Protein AF-A0A091HKG2-F1 (afdb_monomer)

Solvent-accessible surface area (backbone atoms only — not comparable to full-atom values): 7494 Å² total; per-residue (Å²): 134,83,83,83,82,82,76,79,82,77,84,78,79,76,78,82,77,76,84,73,80,80,76,82,81,72,88,63,81,76,70,70,76,73,76,87,65,55,57,65,57,56,50,52,53,43,45,72,77,37,70,89,63,85,81,52,74,67,57,47,50,52,53,38,51,52,54,47,56,54,48,53,52,34,52,53,44,12,48,52,50,17,52,75,68,74,40,98,60,75,47,73,66,32,47,53,48,21,43,48,73,76,30,69,74,70,54,22,54,50,55,49,55,53,65,71,73,110

Nearest PDB structures (foldseek):
  2rvq-assembly1_D  TM=8.906E-01  e=1.073E-14  Homo sapiens
  7xx5-assembly1_H  TM=8.744E-01  e=5.918E-12  Homo sapiens
  1kx5-assembly1_H  TM=7.366E-01  e=1.459E-13  Xenopus laevis
  8oos-assembly1_P  TM=9.347E-01  e=2.250E-11  Homo sapiens
  4wnn-assembly4_D  TM=8.654E-01  e=3.901E-10  Saccharomyces cerevisiae S288C

Mean predicted aligned error: 13.1 Å

pLDDT: mean 83.48, std 16.47, range [48.47, 97.25]

Secondary structure (DSSP, 8-state):
-PPPP-PPPPPP----------------TT-------THHHHHHHHHHH-TT----HHHHHHHHHHHHHHHHHHHHHHHHHHHHTT-SS--HHHHHHHHHHHS-THHHHHHHHHHHH-

Foldseek 3Di:
DDDDDDDDDDDPDDDDDDPDDDDDDPDDPPPPPPPDWCLVVVVVVCCVVPVPDDDDPVRSVVVRVVVVVLVVQLVVQLVVVCVVVVHPDRDPVSSLVSLPVSDDDVSSVCCNVVVVVD

Radius of gyration: 24.56 Å; Cα contacts (8 Å, |Δi|>4): 50; chains: 1; bounding box: 55×51×75 Å

Structure (mmCIF, N/CA/C/O backbone):
data_AF-A0A091HKG2-F1
#
_entry.id   AF-A0A091HKG2-F1
#
loop_
_atom_site.group_PDB
_atom_site.id
_atom_site.type_symbol
_atom_site.label_atom_id
_atom_site.label_alt_id
_atom_site.label_comp_id
_atom_site.label_asym_id
_atom_site.label_entity_id
_atom_site.label_seq_id
_atom_site.pdbx_PDB_ins_code
_atom_site.Cartn_x
_atom_site.Cartn_y
_atom_site.Cartn_z
_atom_site.occupancy
_atom_site.B_iso_or_equiv
_atom_site.auth_seq_id
_atom_site.auth_comp_id
_atom_site.auth_asym_id
_atom_site.auth_atom_id
_atom_site.pdbx_PDB_model_num
ATOM 1 N N . MET A 1 1 ? -38.293 17.380 -56.705 1.00 51.03 1 MET A N 1
ATOM 2 C CA . MET A 1 1 ? -37.038 16.936 -56.061 1.00 51.03 1 MET A CA 1
ATOM 3 C C . MET A 1 1 ? -36.954 17.633 -54.707 1.00 51.03 1 MET A C 1
ATOM 5 O O . MET A 1 1 ? -36.994 18.857 -54.719 1.00 51.03 1 MET A O 1
ATOM 9 N N . PRO A 1 2 ? -36.969 16.912 -53.573 1.00 53.22 2 PRO A N 1
ATOM 10 C CA . PRO A 1 2 ? -36.931 17.521 -52.241 1.00 53.22 2 PRO A CA 1
ATOM 11 C C . PRO A 1 2 ? -35.516 18.023 -51.906 1.00 53.22 2 PRO A C 1
ATOM 13 O O . PRO A 1 2 ? -34.530 17.402 -52.301 1.00 53.22 2 PRO A O 1
ATOM 16 N N . GLU A 1 3 ? -35.414 19.149 -51.195 1.00 55.84 3 GLU A N 1
ATOM 17 C CA . GLU A 1 3 ? -34.140 19.688 -50.698 1.00 55.84 3 GLU A CA 1
ATOM 18 C C . GLU A 1 3 ? -33.507 18.753 -49.646 1.00 55.84 3 GLU A C 1
ATOM 20 O O . GLU A 1 3 ? -34.230 18.160 -48.838 1.00 55.84 3 GLU A O 1
ATOM 25 N N . PRO A 1 4 ? -32.167 18.617 -49.598 1.00 55.75 4 PRO A N 1
ATOM 26 C CA . PRO A 1 4 ? -31.512 17.813 -48.575 1.00 55.75 4 PRO A CA 1
ATOM 27 C C . PRO A 1 4 ? -31.572 18.514 -47.209 1.00 55.75 4 PRO A C 1
ATOM 29 O O . PRO A 1 4 ? -31.281 19.704 -47.074 1.00 55.75 4 PRO A O 1
ATOM 32 N N . ALA A 1 5 ? -31.934 17.749 -46.178 1.00 59.84 5 ALA A N 1
ATOM 33 C CA . ALA A 1 5 ? -32.029 18.209 -44.798 1.00 59.84 5 ALA A CA 1
ATOM 34 C C . ALA A 1 5 ? -30.688 18.774 -44.289 1.00 59.84 5 ALA A C 1
ATOM 36 O O . ALA A 1 5 ? -29.655 18.103 -44.332 1.00 59.84 5 ALA A O 1
ATOM 37 N N . LYS A 1 6 ? -30.708 20.007 -43.760 1.00 61.12 6 LYS A N 1
ATOM 38 C CA . LYS A 1 6 ? -29.549 20.629 -43.102 1.00 61.12 6 LYS A CA 1
ATOM 39 C C . LYS A 1 6 ? -29.166 19.836 -41.850 1.00 61.12 6 LYS A C 1
ATOM 41 O O . LYS A 1 6 ? -29.899 19.821 -40.864 1.00 61.12 6 LYS A O 1
ATOM 46 N N . SER A 1 7 ? -27.985 19.227 -41.873 1.00 64.56 7 SER A N 1
ATOM 47 C CA . SER A 1 7 ? -27.323 18.665 -40.696 1.00 64.56 7 SER A CA 1
ATOM 48 C C . SER A 1 7 ? -27.072 19.749 -39.639 1.00 64.56 7 SER A C 1
ATOM 50 O O . SER A 1 7 ? -26.589 20.836 -39.966 1.00 64.56 7 SER A O 1
ATOM 52 N N . ALA A 1 8 ? -27.383 19.447 -38.375 1.00 64.25 8 ALA A N 1
ATOM 53 C CA . ALA A 1 8 ? -27.179 20.350 -37.244 1.00 64.25 8 ALA A CA 1
ATOM 54 C C . ALA A 1 8 ? -25.701 20.789 -37.118 1.00 64.25 8 ALA A C 1
AT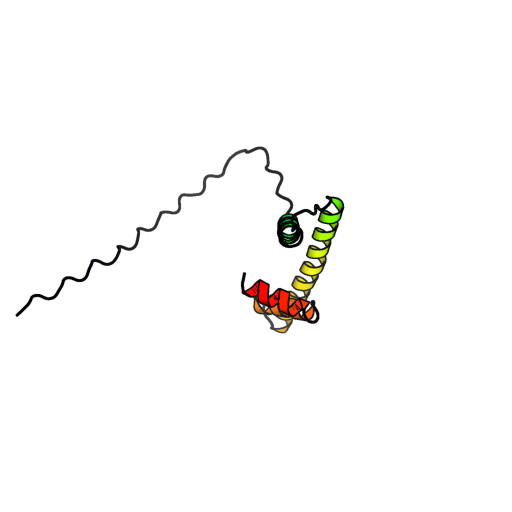OM 56 O O . ALA A 1 8 ? -24.800 19.971 -37.329 1.00 64.25 8 ALA A O 1
ATOM 57 N N . PRO A 1 9 ? -25.417 22.059 -36.770 1.00 58.41 9 PRO A N 1
ATOM 58 C CA . PRO A 1 9 ? -24.047 22.545 -36.665 1.00 58.41 9 PRO A CA 1
ATOM 59 C C . PRO A 1 9 ? -23.303 21.857 -35.511 1.00 58.41 9 PRO A C 1
ATOM 61 O O . PRO A 1 9 ? -23.758 21.857 -34.367 1.00 58.41 9 PRO A O 1
ATOM 64 N N . ALA A 1 10 ? -22.134 21.288 -35.817 1.00 66.50 10 ALA A N 1
ATOM 65 C CA . ALA A 1 10 ? -21.243 20.675 -34.837 1.00 66.50 10 ALA A CA 1
ATOM 66 C C . ALA A 1 10 ? -20.811 21.691 -33.754 1.00 66.50 10 ALA A C 1
ATOM 68 O O . ALA A 1 10 ? -20.574 22.864 -34.071 1.00 66.50 10 ALA A O 1
ATOM 69 N N . PRO A 1 11 ? -20.669 21.274 -32.481 1.00 59.19 11 PRO A N 1
ATOM 70 C CA . PRO A 1 11 ? -20.320 22.185 -31.398 1.00 59.19 11 PRO A CA 1
ATOM 71 C C . PRO A 1 11 ? -18.920 22.769 -31.626 1.00 59.19 11 PRO A C 1
ATOM 73 O O . PRO A 1 11 ? -17.932 22.045 -31.766 1.00 59.19 11 PRO A O 1
ATOM 76 N N . LYS A 1 12 ? -18.830 24.104 -31.669 1.00 65.44 12 LYS A N 1
ATOM 77 C CA . LYS A 1 12 ? -17.561 24.823 -31.840 1.00 65.44 12 LYS A CA 1
ATOM 78 C C . LYS A 1 12 ? -16.626 24.511 -30.667 1.00 65.44 12 LYS A C 1
ATOM 80 O O . LYS A 1 12 ? -16.945 24.765 -29.508 1.00 65.44 12 LYS A O 1
ATOM 85 N N . LYS A 1 13 ? -15.453 23.967 -30.999 1.00 61.19 13 LYS A N 1
ATOM 86 C CA . LYS A 1 13 ? -14.355 23.623 -30.086 1.00 61.19 13 LYS A CA 1
ATOM 87 C C . LYS A 1 13 ? -13.949 24.863 -29.279 1.00 61.19 13 LYS A C 1
ATOM 89 O O . LYS A 1 13 ? -13.481 25.844 -29.851 1.00 61.19 13 LYS A O 1
ATOM 94 N N . GLY A 1 14 ? -14.168 24.816 -27.964 1.00 56.25 14 GLY A N 1
ATOM 95 C CA . GLY A 1 14 ? -13.932 25.934 -27.051 1.00 56.25 14 GLY A CA 1
ATOM 96 C C . GLY A 1 14 ? -12.505 26.479 -27.132 1.00 56.25 14 GLY A C 1
ATOM 97 O O . GLY A 1 14 ? -11.529 25.726 -27.135 1.00 56.25 14 GLY A O 1
ATOM 98 N N . SER A 1 15 ? -12.405 27.803 -27.204 1.00 60.81 15 SER A N 1
ATOM 99 C CA . SER A 1 15 ? -11.166 28.574 -27.261 1.00 60.81 15 SER A CA 1
ATOM 100 C C . SER A 1 15 ? -10.229 28.207 -26.105 1.00 60.81 15 SER A C 1
ATOM 102 O O . SER A 1 15 ? -10.657 28.128 -24.951 1.00 60.81 15 SER A O 1
ATOM 104 N N . LYS A 1 16 ? -8.941 27.992 -26.409 1.00 61.50 16 LYS A N 1
ATOM 105 C CA . LYS A 1 16 ? -7.884 27.717 -25.421 1.00 61.50 16 LYS A CA 1
ATOM 106 C C . LYS A 1 16 ? -7.936 28.761 -24.298 1.00 61.50 16 LYS A C 1
ATOM 108 O O . LYS A 1 16 ? -7.642 29.930 -24.536 1.00 61.50 16 LYS A O 1
ATOM 113 N N . LYS A 1 17 ? -8.275 28.344 -23.072 1.00 61.44 17 LYS A N 1
ATOM 114 C CA . LYS A 1 17 ? -8.101 29.189 -21.883 1.00 61.44 17 LYS A CA 1
ATOM 115 C C . LYS A 1 17 ? -6.609 29.468 -21.713 1.00 61.44 17 LYS A C 1
ATOM 117 O O . LYS A 1 17 ? -5.823 28.538 -21.538 1.00 61.44 17 LYS A O 1
ATOM 122 N N . ALA A 1 18 ? -6.233 30.741 -21.793 1.00 60.38 18 ALA A N 1
ATOM 123 C CA . ALA A 1 18 ? -4.892 31.198 -21.469 1.00 60.38 18 ALA A CA 1
ATOM 124 C C . ALA A 1 18 ? -4.561 30.802 -20.022 1.00 60.38 18 ALA A C 1
ATOM 126 O O . ALA A 1 18 ? -5.353 31.032 -19.106 1.00 60.38 18 ALA A O 1
ATOM 127 N N . VAL A 1 19 ? -3.402 30.175 -19.825 1.00 59.09 19 VAL A N 1
ATOM 128 C CA . VAL A 1 19 ? -2.913 29.784 -18.501 1.00 59.09 19 VAL A CA 1
ATOM 129 C C . VAL A 1 19 ? -2.537 31.059 -17.751 1.00 59.09 19 VAL A C 1
ATOM 131 O O . VAL A 1 19 ? -1.473 31.635 -17.966 1.00 59.09 19 VAL A O 1
ATOM 134 N N . THR A 1 20 ? -3.423 31.537 -16.880 1.00 56.50 20 THR A N 1
ATOM 135 C CA . THR A 1 20 ? -3.113 32.638 -15.967 1.00 56.50 20 THR A CA 1
ATOM 136 C C . THR A 1 20 ? -2.069 32.171 -14.959 1.00 56.50 20 THR A C 1
ATOM 138 O O . THR A 1 20 ? -2.295 31.211 -14.221 1.00 56.50 20 THR A O 1
ATOM 141 N N . LYS A 1 21 ? -0.927 32.864 -14.938 1.00 56.94 21 LYS A N 1
ATOM 142 C CA . LYS A 1 21 ? 0.191 32.664 -14.009 1.00 56.94 21 LYS A CA 1
ATOM 143 C C . LYS A 1 21 ? -0.337 32.599 -12.570 1.00 56.94 21 LYS A C 1
ATOM 145 O O . LYS A 1 21 ? -0.914 33.563 -12.072 1.00 56.94 21 LYS A O 1
ATOM 150 N N . THR A 1 22 ? -0.163 31.453 -11.918 1.00 57.81 22 THR A N 1
ATOM 151 C CA . THR A 1 22 ? -0.634 31.200 -10.553 1.00 57.81 22 THR A CA 1
ATOM 152 C C . THR A 1 22 ? 0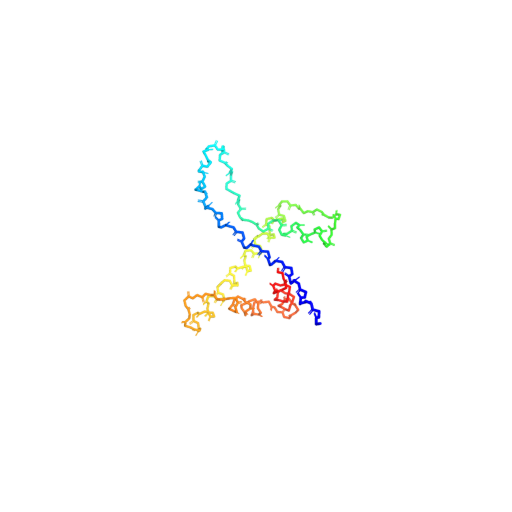.002 32.214 -9.603 1.00 57.81 22 THR A C 1
ATOM 154 O O . THR A 1 22 ? 1.221 32.228 -9.426 1.00 57.81 22 THR A O 1
ATOM 157 N N . GLN A 1 23 ? -0.808 33.089 -9.001 1.00 55.41 23 GLN A N 1
ATOM 158 C CA . GLN A 1 23 ? -0.339 34.028 -7.983 1.00 55.41 23 GLN A CA 1
ATOM 159 C C . GLN A 1 23 ? 0.271 33.245 -6.809 1.00 55.41 23 GLN A C 1
ATOM 161 O O . GLN A 1 23 ? -0.386 32.381 -6.218 1.00 55.41 23 GLN A O 1
ATOM 166 N N . LYS A 1 24 ? 1.527 33.552 -6.451 1.00 56.41 24 LYS A N 1
ATOM 167 C CA . LYS A 1 24 ? 2.133 33.113 -5.187 1.00 56.41 24 LYS A CA 1
ATOM 168 C C . LYS A 1 24 ? 1.275 33.675 -4.052 1.00 56.41 24 LYS A C 1
ATOM 170 O O . LYS A 1 24 ? 1.301 34.873 -3.792 1.00 56.41 24 LYS A O 1
ATOM 175 N N . LYS A 1 25 ? 0.494 32.816 -3.391 1.00 54.75 25 LYS A N 1
ATOM 176 C CA . LYS A 1 25 ? -0.212 33.162 -2.152 1.00 54.75 25 LYS A CA 1
ATOM 177 C C . LYS A 1 25 ? 0.830 33.497 -1.084 1.00 54.75 25 LYS A C 1
ATOM 179 O O . LYS A 1 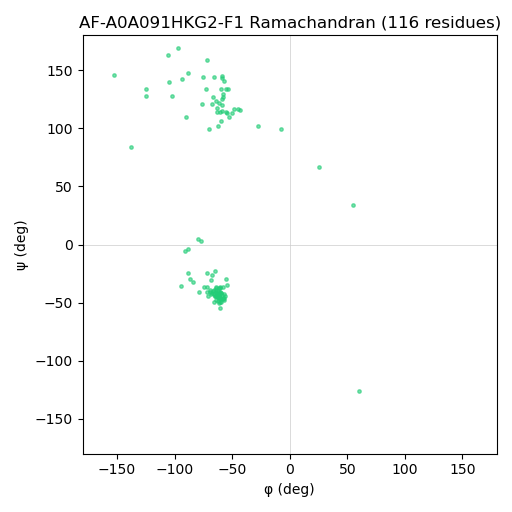25 ? 1.443 32.589 -0.528 1.00 54.75 25 LYS A O 1
ATOM 184 N N . GLY A 1 26 ? 1.016 34.792 -0.844 1.00 48.47 26 GLY A N 1
ATOM 185 C CA . GLY A 1 26 ? 1.740 35.323 0.302 1.00 48.47 26 GLY A CA 1
ATOM 186 C C . GLY A 1 26 ? 1.112 34.876 1.624 1.00 48.47 26 GLY A C 1
ATOM 187 O O . GLY A 1 26 ? -0.100 34.665 1.722 1.00 48.47 26 GLY A O 1
ATOM 188 N N . ASP A 1 27 ? 1.997 34.661 2.592 1.00 53.00 27 ASP A N 1
ATOM 189 C CA . ASP A 1 27 ? 1.815 34.615 4.045 1.00 53.00 27 ASP A CA 1
ATOM 190 C C . ASP A 1 27 ? 0.433 34.250 4.601 1.00 53.00 27 ASP A C 1
ATOM 192 O O . ASP A 1 27 ? -0.212 34.998 5.332 1.00 53.00 27 ASP A O 1
ATOM 196 N N . LYS A 1 28 ? 0.020 32.999 4.376 1.00 56.88 28 LYS A N 1
ATOM 197 C CA . LYS A 1 28 ? -0.837 32.310 5.347 1.00 56.88 28 LYS A CA 1
ATOM 198 C C . LYS A 1 28 ? 0.069 31.583 6.326 1.00 56.88 28 LYS A C 1
ATOM 200 O O . LYS A 1 28 ? 0.691 30.601 5.923 1.00 56.88 28 LYS A O 1
ATOM 205 N N . LYS A 1 29 ? 0.123 32.078 7.575 1.00 58.97 29 LYS A N 1
ATOM 206 C CA . LYS A 1 29 ? 0.601 31.409 8.807 1.00 58.97 29 LYS A CA 1
ATOM 207 C C . LYS A 1 29 ? 0.889 29.935 8.517 1.00 58.97 29 LYS A C 1
ATOM 209 O O . LYS A 1 29 ? -0.072 29.181 8.359 1.00 58.97 29 LYS A O 1
ATOM 214 N N . ARG A 1 30 ? 2.175 29.602 8.296 1.00 58.75 30 ARG A N 1
ATOM 215 C CA . ARG A 1 30 ? 2.665 28.329 7.727 1.00 58.75 30 ARG A CA 1
ATOM 216 C C . ARG A 1 30 ? 1.680 27.207 8.034 1.00 58.75 30 ARG A C 1
ATOM 218 O O . ARG A 1 30 ? 1.649 26.720 9.163 1.00 58.75 30 ARG A O 1
ATOM 225 N N . LYS A 1 31 ? 0.851 26.813 7.055 1.00 60.31 31 LYS A N 1
ATOM 226 C CA . LYS A 1 31 ? 0.123 25.545 7.154 1.00 60.31 31 LYS A CA 1
ATOM 227 C C . LYS A 1 31 ? 1.210 24.523 7.435 1.00 60.31 31 LYS A C 1
ATOM 229 O O . LYS A 1 31 ? 2.065 24.325 6.574 1.00 60.31 31 LYS A O 1
ATOM 234 N N . LYS A 1 32 ? 1.234 23.979 8.657 1.00 59.94 32 LYS A N 1
ATOM 235 C CA . LYS A 1 32 ? 2.136 22.897 9.046 1.00 59.94 32 LYS A CA 1
ATOM 236 C C . LYS A 1 32 ? 2.109 21.921 7.882 1.00 59.94 32 LYS A C 1
ATOM 238 O O . LYS A 1 32 ? 1.016 21.457 7.549 1.00 59.94 32 LYS A O 1
ATOM 243 N N . SER A 1 33 ? 3.251 21.745 7.209 1.00 55.88 33 SER A N 1
ATOM 244 C CA . SER A 1 33 ? 3.362 20.811 6.091 1.00 55.88 33 SER A CA 1
ATOM 245 C C . SER A 1 33 ? 2.665 19.538 6.543 1.00 55.88 33 SER A C 1
ATOM 247 O O . SER A 1 33 ? 2.981 19.013 7.618 1.00 55.88 33 SER A O 1
ATOM 249 N N . ARG A 1 34 ? 1.584 19.170 5.848 1.00 61.00 34 ARG A N 1
ATOM 250 C CA . ARG A 1 34 ? 0.767 18.039 6.267 1.00 61.00 34 ARG A CA 1
ATOM 251 C C . ARG A 1 34 ? 1.709 16.852 6.222 1.00 61.00 34 ARG A C 1
ATOM 253 O O . ARG A 1 34 ? 2.178 16.520 5.143 1.00 61.00 34 ARG A O 1
ATOM 260 N N . LYS A 1 35 ? 2.010 16.263 7.382 1.00 69.50 35 LYS A N 1
ATOM 261 C CA . LYS A 1 35 ? 2.824 15.052 7.442 1.00 69.50 35 LYS A CA 1
ATOM 262 C C . LYS A 1 35 ? 2.139 14.036 6.533 1.00 69.50 35 LYS A C 1
ATOM 264 O O . LYS A 1 35 ? 0.986 13.681 6.793 1.00 69.50 35 LYS A O 1
ATOM 269 N N . GLU A 1 36 ? 2.797 13.681 5.434 1.00 73.56 36 GLU A N 1
ATOM 270 C CA . GLU A 1 36 ? 2.286 12.674 4.515 1.00 73.56 36 GLU A CA 1
ATOM 271 C C . GLU A 1 36 ? 2.115 11.386 5.318 1.00 73.56 36 GLU A C 1
ATOM 273 O O . GLU A 1 36 ? 3.019 10.930 6.018 1.00 73.56 36 GLU A O 1
ATOM 278 N N . SER A 1 37 ? 0.880 10.901 5.362 1.00 87.94 37 SER A N 1
ATOM 279 C CA . SER A 1 37 ? 0.485 9.786 6.207 1.00 87.94 37 SER A CA 1
ATOM 280 C C . SER A 1 37 ? -0.695 9.072 5.580 1.00 87.94 37 SER A C 1
ATOM 282 O O . SER A 1 37 ? -1.607 9.696 5.031 1.00 87.94 37 SER A O 1
ATOM 284 N N . TYR A 1 38 ? -0.718 7.758 5.767 1.00 92.00 38 TYR A N 1
ATOM 285 C CA . TYR A 1 38 ? -1.792 6.880 5.329 1.00 92.00 38 TYR A CA 1
ATOM 286 C C . TYR A 1 38 ? -3.038 6.943 6.224 1.00 92.00 38 TYR A C 1
ATOM 288 O O . TYR A 1 38 ? -4.020 6.256 5.956 1.00 92.00 38 TYR A O 1
ATOM 296 N N . SER A 1 39 ? -3.048 7.805 7.250 1.00 91.00 39 SER A N 1
ATOM 297 C CA . SER A 1 39 ? -4.124 7.893 8.252 1.00 91.00 39 SER A CA 1
ATOM 298 C C . SER A 1 39 ? -5.520 8.089 7.647 1.00 91.00 39 SER A C 1
ATOM 300 O O . SER A 1 39 ? -6.501 7.564 8.164 1.00 91.00 39 SER A O 1
ATOM 302 N N . ILE A 1 40 ? -5.623 8.824 6.532 1.00 92.31 40 ILE A N 1
ATOM 303 C CA . ILE A 1 40 ? -6.903 9.038 5.836 1.00 92.31 40 ILE A CA 1
ATOM 304 C C . ILE A 1 40 ? -7.452 7.712 5.302 1.00 92.31 40 ILE A C 1
ATOM 306 O O . ILE A 1 40 ? -8.641 7.442 5.435 1.00 92.31 40 ILE A O 1
ATOM 310 N N . TYR A 1 41 ? -6.592 6.896 4.692 1.00 92.94 41 TYR A N 1
ATOM 311 C CA . TYR A 1 41 ? -6.981 5.624 4.089 1.00 92.94 41 TYR A CA 1
ATOM 312 C C . TYR A 1 41 ? -7.312 4.592 5.161 1.00 92.94 41 TYR A C 1
ATOM 314 O O . TYR A 1 41 ? -8.331 3.919 5.052 1.00 92.94 41 TYR A O 1
ATOM 322 N N . VAL A 1 42 ? -6.525 4.554 6.243 1.00 94.25 42 VAL A N 1
ATOM 323 C CA . VAL A 1 42 ? -6.819 3.714 7.413 1.00 94.25 42 VAL A CA 1
ATOM 324 C C . VAL A 1 42 ? -8.200 4.050 7.977 1.00 94.25 42 VAL A C 1
ATOM 326 O O . VAL A 1 42 ? -9.000 3.150 8.213 1.00 94.25 42 VAL A O 1
ATOM 329 N N . TYR A 1 43 ? -8.526 5.338 8.130 1.00 94.44 43 TYR A N 1
ATOM 330 C CA . TYR A 1 43 ? -9.837 5.752 8.632 1.00 94.44 43 TYR A CA 1
ATOM 331 C C . TYR A 1 43 ? -10.983 5.424 7.663 1.00 94.44 43 TYR A C 1
ATOM 333 O O . TYR A 1 43 ? -12.031 4.952 8.097 1.00 94.44 43 TYR A O 1
ATOM 341 N N . LYS A 1 44 ? -10.786 5.641 6.354 1.00 94.06 44 LYS A N 1
ATOM 342 C CA . LYS A 1 44 ? -11.786 5.308 5.326 1.00 94.06 44 LYS A CA 1
ATOM 343 C C . LYS A 1 44 ? -12.125 3.818 5.325 1.00 94.06 44 LYS A C 1
ATOM 345 O O . LYS A 1 44 ? -13.300 3.476 5.384 1.00 94.06 44 LYS A O 1
ATOM 350 N N . VAL A 1 45 ? -11.110 2.952 5.310 1.00 94.56 45 VAL A N 1
ATOM 351 C CA . VAL A 1 45 ? -11.311 1.495 5.324 1.00 94.56 45 VAL A CA 1
ATOM 352 C C . VAL A 1 45 ? -11.942 1.054 6.644 1.00 94.56 45 VAL A C 1
ATOM 354 O O . VAL A 1 45 ? -12.895 0.281 6.629 1.00 94.56 45 VAL A O 1
ATOM 357 N N . LEU A 1 46 ? -11.493 1.603 7.779 1.00 96.06 46 LEU A N 1
ATOM 358 C CA . LEU A 1 46 ? -12.084 1.291 9.081 1.00 96.06 46 LEU A CA 1
ATOM 359 C C . LEU A 1 46 ? -13.582 1.602 9.114 1.00 96.06 46 LEU A C 1
ATOM 361 O O . LEU A 1 46 ? -14.355 0.756 9.541 1.00 96.06 46 LEU A O 1
ATOM 365 N N . LYS A 1 47 ? -14.006 2.780 8.645 1.00 96.31 47 LYS A N 1
ATOM 366 C CA . LYS A 1 47 ? -15.428 3.152 8.643 1.00 96.31 47 LYS A CA 1
ATOM 367 C C . LYS A 1 47 ? -16.262 2.399 7.613 1.00 96.31 47 LYS A C 1
ATOM 369 O O . LYS A 1 47 ? -17.458 2.251 7.824 1.00 96.31 47 LYS A O 1
ATOM 374 N N . GLN A 1 48 ? -15.645 1.902 6.545 1.00 95.69 48 GLN A N 1
ATOM 375 C CA . GLN A 1 48 ? -16.319 1.045 5.575 1.00 95.69 48 GLN A CA 1
ATOM 376 C C . GLN A 1 48 ? -16.602 -0.358 6.138 1.00 95.69 48 GLN A C 1
ATOM 378 O O . GLN A 1 48 ? -17.641 -0.928 5.823 1.00 95.69 48 GLN A O 1
ATOM 383 N N . VAL A 1 49 ? -15.699 -0.910 6.957 1.00 96.50 49 VAL A N 1
ATOM 384 C CA . VAL A 1 49 ? -15.826 -2.277 7.504 1.00 96.50 49 VAL A CA 1
ATOM 385 C C . VAL A 1 49 ? -16.487 -2.292 8.892 1.00 96.50 49 VAL A C 1
ATOM 387 O O . VAL A 1 49 ? -17.262 -3.194 9.195 1.00 96.50 49 VAL A O 1
ATOM 390 N 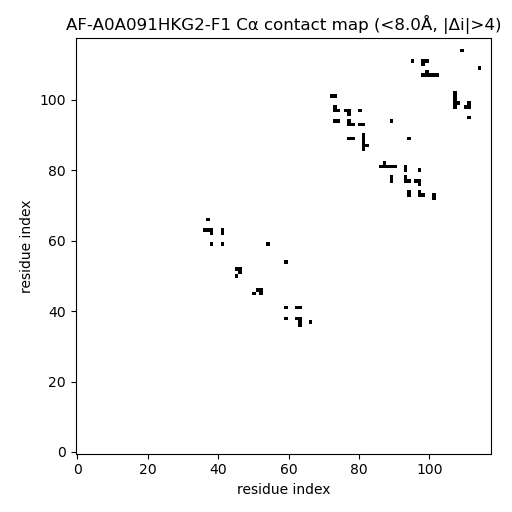N . HIS A 1 50 ? -16.225 -1.281 9.724 1.00 96.56 50 HIS A N 1
ATOM 391 C CA . HIS A 1 50 ? -16.751 -1.138 11.086 1.00 96.56 50 HIS A CA 1
ATOM 392 C C . HIS A 1 50 ? -17.189 0.316 11.373 1.00 96.56 50 HIS A C 1
ATOM 394 O O . HIS A 1 50 ? -16.435 1.092 11.976 1.00 96.56 50 HIS A O 1
ATOM 400 N N . PRO A 1 51 ? -18.416 0.707 10.979 1.00 96.62 51 PRO A N 1
ATOM 401 C CA . PRO A 1 51 ? -18.915 2.079 11.124 1.00 96.62 51 PRO A CA 1
ATOM 402 C C . PRO A 1 51 ? -18.906 2.601 12.568 1.00 96.62 51 PRO A C 1
ATOM 404 O O . PRO A 1 51 ? -18.540 3.756 12.802 1.00 96.62 51 PRO A O 1
ATOM 407 N N . ASP A 1 52 ? -19.202 1.738 13.539 1.00 96.75 52 ASP A N 1
ATOM 408 C CA . ASP A 1 52 ? -19.373 2.124 14.948 1.00 96.75 52 ASP A CA 1
ATOM 409 C C . ASP A 1 52 ? -18.078 2.045 15.769 1.00 96.75 52 ASP A C 1
ATOM 411 O O . ASP A 1 52 ? -18.026 2.467 16.921 1.00 96.75 52 ASP A O 1
ATOM 415 N N . THR A 1 53 ? -16.989 1.542 15.181 1.00 96.00 53 THR A N 1
ATOM 416 C CA . THR A 1 53 ? -15.698 1.401 15.871 1.00 96.00 53 THR A CA 1
ATOM 417 C C . THR A 1 53 ? -14.798 2.617 15.639 1.00 96.00 53 THR A C 1
ATOM 419 O O . THR A 1 53 ? -14.770 3.218 14.559 1.00 96.00 53 THR A O 1
ATOM 422 N N . GLY A 1 54 ? -14.056 3.009 16.677 1.00 94.75 54 GLY A N 1
ATOM 423 C CA . GLY A 1 54 ? -13.015 4.038 16.625 1.00 94.75 54 GLY A CA 1
ATOM 424 C C . GLY A 1 54 ? -11.608 3.439 16.685 1.00 94.75 54 GLY A C 1
ATOM 425 O O . GLY A 1 54 ? -11.423 2.296 17.090 1.00 94.75 54 GLY A O 1
ATOM 426 N N . ILE A 1 55 ? -10.596 4.222 16.311 1.00 96.62 55 ILE A N 1
ATOM 427 C CA . ILE A 1 55 ? -9.182 3.835 16.400 1.00 96.62 55 ILE A CA 1
ATOM 428 C C . ILE A 1 55 ? -8.411 4.875 17.212 1.00 96.62 55 ILE A C 1
ATOM 430 O O . ILE A 1 55 ? -8.573 6.080 17.011 1.00 96.62 55 ILE A O 1
ATOM 434 N N . SER A 1 56 ? -7.575 4.416 18.143 1.00 97.06 56 SER A N 1
ATOM 435 C CA . SER A 1 56 ? -6.741 5.303 18.958 1.00 97.06 56 SER A CA 1
ATOM 436 C C . SER A 1 56 ? -5.603 5.918 18.135 1.00 97.06 56 SER A C 1
ATOM 438 O O . SER A 1 56 ? -5.177 5.373 17.116 1.00 97.06 56 SER A O 1
ATOM 440 N N . SER A 1 57 ? -5.047 7.040 18.598 1.00 93.62 57 SER A N 1
ATOM 441 C CA . SER A 1 57 ? -3.897 7.689 17.948 1.00 93.62 57 SER A CA 1
ATOM 442 C C . SER A 1 57 ? -2.658 6.785 17.900 1.00 93.62 57 SER A C 1
ATOM 444 O O . SER A 1 57 ? -1.946 6.769 16.895 1.00 93.62 57 SER A O 1
ATOM 446 N N . LYS A 1 58 ? -2.430 5.983 18.951 1.00 95.69 58 LYS A N 1
ATOM 447 C CA . LYS A 1 58 ? -1.346 4.992 19.006 1.00 95.69 58 LYS A CA 1
ATOM 448 C C . LYS A 1 58 ? -1.541 3.896 17.957 1.00 95.69 58 LYS A C 1
ATOM 450 O O . LYS A 1 58 ? -0.612 3.608 17.208 1.00 95.69 58 LYS A O 1
ATOM 455 N N . ALA A 1 59 ? -2.748 3.334 17.859 1.00 96.06 59 ALA A N 1
ATOM 456 C CA . ALA A 1 59 ? -3.069 2.321 16.854 1.00 96.06 59 ALA A CA 1
ATOM 457 C C . ALA A 1 59 ? -2.974 2.884 15.427 1.00 96.06 59 ALA A C 1
ATOM 459 O O . ALA A 1 59 ? -2.416 2.236 14.548 1.00 96.06 59 ALA A O 1
ATOM 460 N N . MET A 1 60 ? -3.415 4.127 15.210 1.00 95.56 60 MET A N 1
ATOM 461 C CA . MET A 1 60 ? -3.244 4.818 13.929 1.00 95.56 60 MET A CA 1
ATOM 462 C C . MET A 1 60 ? -1.762 4.958 13.546 1.00 95.56 60 MET A C 1
ATOM 464 O O . MET A 1 60 ? -1.396 4.742 12.392 1.00 95.56 60 MET A O 1
ATOM 468 N N . GLY A 1 61 ? -0.898 5.280 14.514 1.00 94.62 61 GLY A N 1
ATOM 469 C CA . GLY A 1 61 ? 0.550 5.336 14.312 1.00 94.62 61 GLY A CA 1
ATOM 470 C C . GLY A 1 61 ? 1.139 3.989 13.888 1.00 94.62 61 GLY A C 1
ATOM 471 O O . GLY A 1 61 ? 1.888 3.938 12.916 1.00 94.62 61 GLY A O 1
ATOM 472 N N . ILE A 1 62 ? 0.745 2.904 14.561 1.00 95.88 62 ILE A N 1
ATOM 473 C CA . ILE A 1 62 ? 1.172 1.536 14.223 1.00 95.88 62 ILE A CA 1
ATOM 474 C C . ILE A 1 62 ? 0.724 1.166 12.805 1.00 95.88 62 ILE A C 1
ATOM 476 O O . ILE A 1 62 ? 1.545 0.717 12.011 1.00 95.88 62 ILE A O 1
ATOM 480 N N . MET A 1 63 ? -0.539 1.426 12.455 1.00 96.62 63 MET A N 1
ATOM 481 C CA . MET A 1 63 ? -1.066 1.161 11.110 1.00 96.62 63 MET A CA 1
ATOM 482 C C . MET A 1 63 ? -0.321 1.956 10.036 1.00 96.62 63 MET A C 1
ATOM 484 O O . MET A 1 63 ? 0.001 1.425 8.978 1.00 96.62 63 MET A O 1
ATOM 488 N N . ASN A 1 64 ? -0.004 3.223 10.306 1.00 94.06 64 ASN A N 1
ATOM 489 C CA . ASN A 1 64 ? 0.775 4.036 9.381 1.00 94.06 64 ASN A CA 1
ATOM 490 C C . ASN A 1 64 ? 2.190 3.471 9.183 1.00 94.06 64 ASN A C 1
ATOM 492 O O . ASN A 1 64 ? 2.657 3.414 8.050 1.00 94.06 64 ASN A O 1
ATOM 496 N N . SER A 1 65 ? 2.874 3.057 10.251 1.00 95.06 65 SER A N 1
ATOM 497 C CA . SER A 1 65 ? 4.202 2.437 10.145 1.00 95.06 65 SER A CA 1
ATOM 498 C C . SER A 1 65 ? 4.155 1.090 9.422 1.00 95.06 65 SER A C 1
ATOM 500 O O . SER A 1 65 ? 5.009 0.835 8.582 1.00 95.06 65 SER A O 1
ATOM 502 N N . PHE A 1 66 ? 3.126 0.276 9.673 1.00 95.19 66 PHE A N 1
ATOM 503 C CA . PHE A 1 66 ? 2.911 -0.990 8.970 1.00 95.19 66 PHE A CA 1
ATOM 504 C C . PHE A 1 66 ? 2.794 -0.789 7.453 1.00 95.19 66 PHE A C 1
ATOM 506 O O . PHE A 1 66 ? 3.462 -1.472 6.682 1.00 95.19 66 PHE A O 1
ATOM 513 N N . VAL A 1 67 ? 2.000 0.194 7.014 1.00 94.94 67 VAL A N 1
ATOM 514 C CA . VAL A 1 67 ? 1.874 0.503 5.581 1.00 94.94 67 VAL A CA 1
ATOM 515 C C . VAL A 1 67 ? 3.203 0.983 4.991 1.00 94.94 67 VAL A C 1
ATOM 517 O O . VAL A 1 67 ? 3.523 0.609 3.867 1.00 94.94 67 VAL A O 1
ATOM 520 N N . ASN A 1 68 ? 3.994 1.766 5.734 1.00 94.38 68 ASN A N 1
ATOM 521 C CA . ASN A 1 68 ? 5.311 2.209 5.266 1.00 94.38 68 ASN A CA 1
ATOM 522 C C . ASN A 1 68 ? 6.297 1.043 5.100 1.00 94.38 68 ASN A C 1
ATOM 524 O O . ASN A 1 68 ? 6.937 0.970 4.058 1.00 94.38 68 ASN A O 1
ATOM 528 N N . ASP A 1 69 ? 6.369 0.109 6.054 1.00 95.38 69 ASP A N 1
ATOM 529 C CA . ASP A 1 69 ? 7.250 -1.070 5.950 1.00 95.38 69 ASP A CA 1
ATOM 530 C C . ASP A 1 69 ? 6.924 -1.899 4.694 1.00 95.38 69 ASP A C 1
ATOM 532 O O . ASP A 1 69 ? 7.798 -2.229 3.893 1.00 95.38 69 ASP A O 1
ATOM 536 N N . ILE A 1 70 ? 5.638 -2.160 4.438 1.00 94.44 70 ILE A N 1
ATOM 537 C CA . ILE A 1 70 ? 5.227 -2.881 3.226 1.00 94.44 70 ILE A CA 1
ATOM 538 C C . ILE A 1 70 ? 5.509 -2.066 1.954 1.00 94.44 70 ILE A C 1
ATOM 540 O O . ILE A 1 70 ? 5.956 -2.628 0.953 1.00 94.44 70 ILE A O 1
ATOM 544 N N . PHE A 1 71 ? 5.282 -0.751 1.979 1.00 94.94 71 PHE A N 1
ATOM 545 C CA . PHE A 1 71 ? 5.558 0.126 0.841 1.00 94.94 71 PHE A CA 1
ATOM 546 C C . PHE A 1 71 ? 7.046 0.142 0.470 1.00 94.94 71 PHE A C 1
ATOM 548 O O . PHE A 1 71 ? 7.382 0.007 -0.706 1.00 94.94 71 PHE A O 1
ATOM 555 N N . GLU A 1 72 ? 7.938 0.252 1.455 1.00 95.62 72 GLU A N 1
ATOM 556 C CA . GLU A 1 72 ? 9.388 0.230 1.239 1.00 95.62 72 GLU A CA 1
ATOM 557 C C . GLU A 1 72 ? 9.847 -1.101 0.639 1.00 95.62 72 GLU A C 1
ATOM 559 O O . GLU A 1 72 ? 10.637 -1.115 -0.309 1.00 95.62 72 GLU A O 1
ATOM 564 N N . ARG A 1 73 ? 9.283 -2.224 1.103 1.00 96.25 73 ARG A N 1
ATOM 565 C CA . ARG A 1 73 ? 9.545 -3.543 0.507 1.00 96.25 73 ARG A CA 1
ATOM 566 C C . ARG A 1 73 ? 9.097 -3.605 -0.954 1.00 96.25 73 ARG A C 1
ATOM 568 O O . ARG A 1 73 ? 9.863 -4.072 -1.795 1.00 96.25 73 ARG A O 1
ATOM 575 N N . ILE A 1 74 ? 7.898 -3.103 -1.275 1.00 96.00 74 ILE A N 1
ATOM 576 C CA . ILE A 1 74 ? 7.384 -3.062 -2.658 1.00 96.00 74 ILE A CA 1
ATOM 577 C C . ILE A 1 74 ? 8.276 -2.194 -3.543 1.00 96.00 74 ILE A C 1
ATOM 579 O 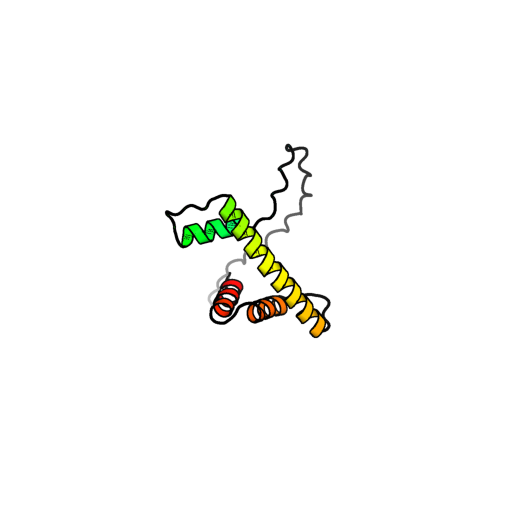O . ILE A 1 74 ? 8.619 -2.609 -4.648 1.00 96.00 74 ILE A O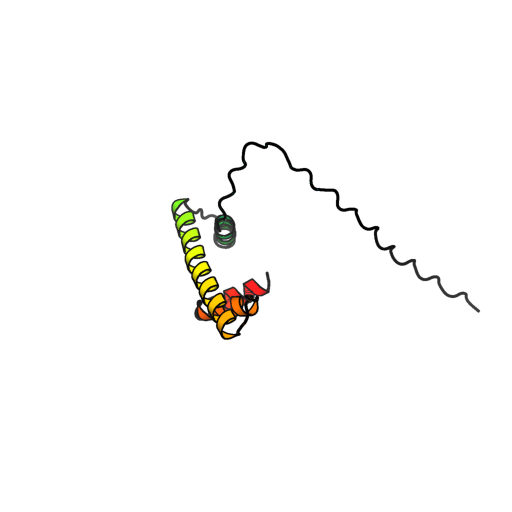 1
ATOM 583 N N . ALA A 1 75 ? 8.674 -1.014 -3.067 1.00 96.44 75 ALA A N 1
ATOM 584 C CA . ALA A 1 75 ? 9.551 -0.115 -3.809 1.00 96.44 75 ALA A CA 1
ATOM 585 C C . ALA A 1 75 ? 10.919 -0.759 -4.083 1.00 96.44 75 ALA A C 1
ATOM 587 O O . ALA A 1 75 ? 11.414 -0.699 -5.211 1.00 96.44 75 ALA A O 1
ATOM 588 N N . GLY A 1 76 ? 11.500 -1.428 -3.081 1.00 96.81 76 GLY A N 1
ATOM 589 C CA . GLY A 1 76 ? 12.752 -2.167 -3.226 1.00 96.81 76 GLY A CA 1
ATOM 590 C C . GLY A 1 76 ? 12.652 -3.290 -4.258 1.00 96.81 76 GLY A C 1
ATOM 591 O O . GLY A 1 76 ? 13.506 -3.401 -5.137 1.00 96.81 76 GLY A O 1
ATOM 592 N N . GLU A 1 77 ? 11.585 -4.085 -4.206 1.00 96.81 77 GLU A N 1
ATOM 593 C CA . GLU A 1 77 ? 11.384 -5.196 -5.138 1.00 96.81 77 GLU A CA 1
ATOM 594 C C . GLU A 1 77 ? 11.083 -4.712 -6.565 1.00 96.81 77 GLU A C 1
ATOM 596 O O . GLU A 1 77 ? 11.642 -5.222 -7.535 1.00 96.81 77 GLU A O 1
ATOM 601 N N . ALA A 1 78 ? 10.274 -3.662 -6.716 1.00 97.25 78 ALA A N 1
ATOM 602 C CA . ALA A 1 78 ? 9.994 -3.058 -8.017 1.00 97.25 78 ALA A CA 1
ATOM 603 C C . ALA A 1 78 ? 11.251 -2.443 -8.651 1.00 97.25 78 ALA A C 1
ATOM 605 O O . ALA A 1 78 ? 11.444 -2.546 -9.864 1.00 97.25 78 ALA A O 1
ATOM 606 N N . SER A 1 79 ? 12.127 -1.853 -7.832 1.00 97.00 79 SER A N 1
ATOM 607 C CA . SER A 1 79 ? 13.437 -1.374 -8.273 1.00 97.00 79 SER A CA 1
ATOM 608 C C . SER A 1 79 ? 14.305 -2.527 -8.788 1.00 97.00 79 SER A C 1
ATOM 610 O O . SER A 1 79 ? 14.803 -2.461 -9.913 1.00 97.00 79 SER A O 1
ATOM 612 N N . ARG A 1 80 ? 14.413 -3.638 -8.039 1.00 96.62 80 ARG A N 1
ATOM 613 C CA . ARG A 1 80 ? 15.141 -4.841 -8.494 1.00 96.62 80 ARG A CA 1
ATOM 614 C C . ARG A 1 80 ? 14.607 -5.362 -9.826 1.00 96.62 80 ARG A C 1
ATOM 616 O O . ARG A 1 80 ? 15.392 -5.639 -10.728 1.00 96.62 80 ARG A O 1
ATOM 623 N N . LEU A 1 81 ? 13.285 -5.435 -9.984 1.00 96.56 81 LEU A N 1
ATOM 624 C CA . LEU A 1 81 ? 12.649 -5.855 -11.236 1.00 96.56 81 LEU A CA 1
ATOM 625 C C . LEU A 1 81 ? 12.987 -4.926 -12.411 1.00 96.56 81 LEU A C 1
ATOM 627 O O . LEU A 1 81 ? 13.283 -5.408 -13.505 1.00 96.56 81 LEU A O 1
ATOM 631 N N . ALA A 1 82 ? 12.992 -3.608 -12.196 1.00 96.94 82 ALA A N 1
ATOM 632 C CA . ALA A 1 82 ? 13.397 -2.650 -13.223 1.00 96.94 82 ALA A CA 1
ATOM 633 C C . ALA A 1 82 ? 14.872 -2.841 -13.617 1.00 96.94 82 ALA A C 1
ATOM 635 O O . ALA A 1 82 ? 15.191 -2.876 -14.809 1.00 96.94 82 ALA A O 1
ATOM 636 N N . HIS A 1 83 ? 15.750 -3.062 -12.631 1.00 96.12 83 HIS A N 1
ATOM 637 C CA . HIS A 1 83 ? 17.163 -3.364 -12.855 1.00 96.12 83 HIS A CA 1
ATOM 638 C C . HIS A 1 83 ? 17.369 -4.665 -13.644 1.00 96.12 83 HIS A C 1
ATOM 640 O O . HIS A 1 83 ? 18.140 -4.664 -14.605 1.00 96.12 83 HIS A O 1
ATOM 646 N N . TYR A 1 84 ? 16.646 -5.743 -13.322 1.00 95.25 84 TYR A N 1
ATOM 647 C CA . TYR A 1 84 ? 16.700 -6.994 -14.091 1.00 95.25 84 TYR A CA 1
ATOM 648 C C . TYR A 1 84 ? 16.266 -6.800 -15.546 1.00 95.25 84 TYR A C 1
ATOM 650 O O . TYR A 1 84 ? 16.881 -7.347 -16.461 1.00 95.25 84 TYR A O 1
ATOM 658 N N . ASN A 1 85 ? 15.268 -5.948 -15.774 1.00 94.88 85 ASN A N 1
ATOM 659 C CA . ASN A 1 85 ? 14.790 -5.597 -17.110 1.00 94.88 85 ASN A CA 1
ATOM 660 C C . ASN A 1 85 ? 15.670 -4.551 -17.825 1.00 94.88 85 ASN A C 1
ATOM 662 O O . ASN A 1 85 ? 15.312 -4.117 -18.921 1.00 94.88 85 ASN A O 1
ATOM 666 N N . LYS A 1 86 ? 16.802 -4.134 -17.230 1.00 96.00 86 LYS A N 1
ATOM 667 C CA . LYS A 1 86 ? 17.708 -3.083 -17.737 1.00 96.00 86 LYS A CA 1
ATOM 668 C C . LYS A 1 86 ? 16.995 -1.751 -18.003 1.00 96.00 86 LYS A C 1
ATOM 670 O O . LYS A 1 86 ? 17.335 -1.025 -18.936 1.00 96.00 86 LYS A O 1
ATOM 675 N N . ARG A 1 87 ? 15.984 -1.430 -17.194 1.00 94.94 87 ARG A N 1
ATOM 676 C CA . ARG A 1 87 ? 15.229 -0.176 -17.269 1.00 94.94 87 ARG A CA 1
ATOM 677 C C . ARG A 1 87 ? 15.642 0.751 -16.134 1.00 94.94 87 ARG A C 1
ATOM 679 O O . ARG A 1 87 ? 15.808 0.322 -15.000 1.00 94.94 87 ARG A O 1
ATOM 686 N N . SER A 1 88 ? 15.753 2.041 -16.437 1.00 94.12 88 SER A N 1
ATOM 687 C CA . SER A 1 88 ? 15.989 3.109 -15.454 1.00 94.12 88 SER A CA 1
ATOM 688 C C . SER A 1 88 ? 14.694 3.672 -14.856 1.00 94.12 88 SER A C 1
ATOM 690 O O . SER A 1 88 ? 14.731 4.545 -13.996 1.00 94.12 88 SER A O 1
ATOM 692 N N . THR A 1 89 ? 13.535 3.206 -15.327 1.00 96.06 89 THR A N 1
ATOM 693 C CA . THR A 1 89 ? 12.212 3.666 -14.894 1.00 96.06 89 THR A CA 1
ATOM 694 C C . THR A 1 89 ? 11.387 2.479 -14.419 1.00 96.06 89 THR A C 1
ATOM 696 O O . THR A 1 89 ? 11.224 1.504 -15.154 1.00 96.06 89 THR A O 1
ATOM 699 N N . ILE A 1 90 ? 10.840 2.581 -13.208 1.00 96.38 90 ILE A N 1
ATOM 700 C CA . ILE A 1 90 ? 9.887 1.612 -12.661 1.00 96.38 90 ILE A CA 1
ATOM 701 C C . ILE A 1 90 ? 8.530 1.859 -13.326 1.00 96.38 90 ILE A C 1
ATOM 703 O O . ILE A 1 90 ? 7.990 2.962 -13.236 1.00 96.38 90 ILE A O 1
ATOM 707 N N . THR A 1 91 ? 7.971 0.855 -14.004 1.00 95.88 91 THR A N 1
ATOM 708 C CA . THR A 1 91 ? 6.644 0.959 -14.625 1.00 95.88 91 THR A CA 1
ATOM 709 C C . THR A 1 91 ? 5.565 0.364 -13.721 1.00 95.88 91 THR A C 1
ATOM 711 O O . THR A 1 91 ? 5.845 -0.329 -12.739 1.00 95.88 91 THR A O 1
ATOM 714 N N . SER A 1 92 ? 4.295 0.589 -14.070 1.00 93.56 92 SER A N 1
ATOM 715 C CA . SER A 1 92 ? 3.157 -0.029 -13.379 1.00 93.56 92 SER A CA 1
AT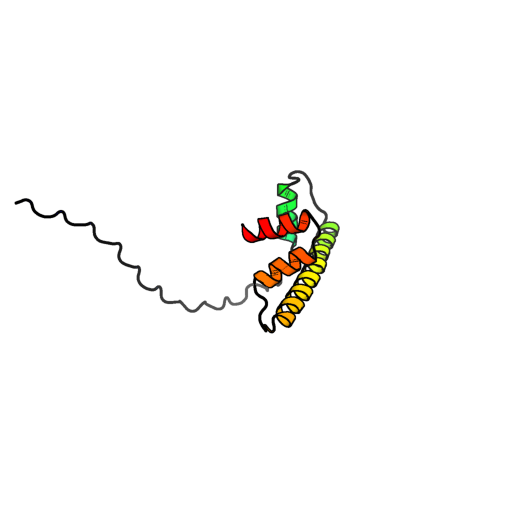OM 716 C C . SER A 1 92 ? 3.251 -1.559 -13.345 1.00 93.56 92 SER A C 1
ATOM 718 O O . SER A 1 92 ? 2.804 -2.178 -12.380 1.00 93.56 92 SER A O 1
ATOM 720 N N . ARG A 1 93 ? 3.886 -2.181 -14.350 1.00 93.62 93 ARG A N 1
ATOM 721 C CA . ARG A 1 93 ? 4.089 -3.633 -14.401 1.00 93.62 93 ARG A CA 1
ATOM 722 C C . ARG A 1 93 ? 5.058 -4.119 -13.325 1.00 93.62 93 ARG A C 1
ATOM 724 O O . ARG A 1 93 ? 4.773 -5.139 -12.696 1.00 93.62 93 ARG A O 1
ATOM 731 N N . GLU A 1 94 ? 6.170 -3.418 -13.093 1.00 94.81 94 GLU A N 1
ATOM 732 C CA . GLU A 1 94 ? 7.106 -3.764 -12.014 1.00 94.81 94 GLU A CA 1
ATOM 733 C C . GLU A 1 94 ? 6.443 -3.609 -10.643 1.00 94.81 94 GLU A C 1
ATOM 735 O O . GLU A 1 94 ? 6.569 -4.510 -9.821 1.00 94.81 94 GLU A O 1
ATOM 740 N N . ILE A 1 95 ? 5.657 -2.547 -10.425 1.00 95.88 95 ILE A N 1
ATOM 741 C CA . ILE A 1 95 ? 4.903 -2.362 -9.173 1.00 95.88 95 ILE A CA 1
ATOM 742 C C . ILE A 1 95 ? 3.906 -3.508 -8.958 1.00 95.88 95 ILE A C 1
ATOM 744 O O . ILE A 1 95 ? 3.911 -4.143 -7.907 1.00 95.88 95 ILE A O 1
ATOM 748 N N . GLN A 1 96 ? 3.079 -3.832 -9.957 1.00 94.56 96 GLN A N 1
ATOM 749 C CA . GLN A 1 96 ? 2.113 -4.931 -9.838 1.00 94.56 96 GLN A CA 1
ATOM 750 C C . GLN A 1 96 ? 2.794 -6.283 -9.604 1.00 94.56 96 GLN A C 1
ATOM 752 O O . GLN A 1 96 ? 2.274 -7.124 -8.878 1.00 94.56 96 GLN A O 1
ATOM 757 N N . THR A 1 97 ? 3.945 -6.517 -10.233 1.00 94.44 97 THR A N 1
ATOM 758 C CA . THR A 1 97 ? 4.701 -7.762 -10.060 1.00 94.44 97 THR A CA 1
ATOM 759 C C . THR A 1 97 ? 5.327 -7.828 -8.668 1.00 94.44 97 THR A C 1
ATOM 761 O O . THR A 1 97 ? 5.167 -8.841 -7.997 1.00 94.44 97 THR A O 1
ATOM 764 N N . ALA A 1 98 ? 5.925 -6.736 -8.185 1.00 95.25 98 ALA A N 1
ATOM 765 C CA . ALA A 1 98 ? 6.456 -6.629 -6.828 1.00 95.25 98 ALA A CA 1
ATOM 766 C C . ALA A 1 98 ? 5.384 -6.903 -5.761 1.00 95.25 98 ALA A C 1
ATOM 768 O O . ALA A 1 98 ? 5.619 -7.665 -4.826 1.00 95.25 98 ALA A O 1
ATOM 769 N N . VAL A 1 99 ? 4.171 -6.363 -5.936 1.00 95.44 99 VAL A N 1
ATOM 770 C CA . VAL A 1 99 ? 3.034 -6.640 -5.040 1.00 95.44 99 VAL A CA 1
ATOM 771 C C . VAL A 1 99 ? 2.686 -8.133 -5.016 1.00 95.44 99 VAL A C 1
ATOM 773 O O . VAL A 1 99 ? 2.441 -8.679 -3.943 1.00 95.44 99 VAL A O 1
ATOM 776 N N . ARG A 1 100 ? 2.695 -8.817 -6.171 1.00 93.38 100 ARG A N 1
ATOM 777 C CA . ARG A 1 100 ? 2.435 -10.269 -6.237 1.00 93.38 100 ARG A CA 1
ATOM 778 C C . ARG A 1 100 ? 3.545 -11.112 -5.611 1.00 93.38 100 ARG A C 1
ATOM 780 O O . ARG A 1 100 ? 3.251 -12.194 -5.124 1.00 93.38 100 ARG A O 1
ATOM 787 N N . LEU A 1 101 ? 4.793 -10.645 -5.651 1.00 93.69 101 LEU A N 1
ATOM 788 C CA . LEU A 1 101 ? 5.927 -11.345 -5.043 1.00 93.69 101 LEU A CA 1
ATOM 789 C C . LEU A 1 101 ? 5.925 -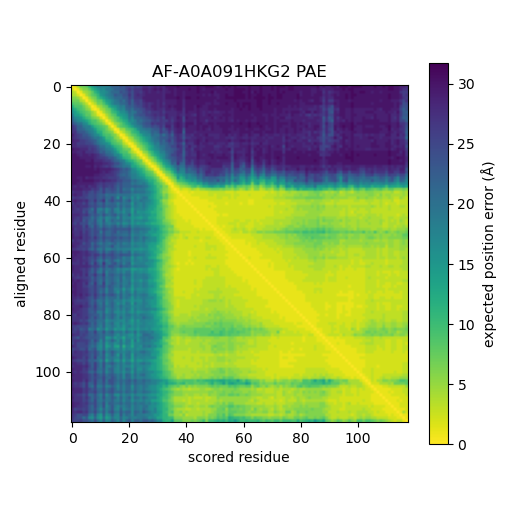11.218 -3.516 1.00 93.69 101 LEU A C 1
ATOM 791 O O . LEU A 1 101 ? 6.274 -12.168 -2.823 1.00 93.69 101 LEU A O 1
ATOM 795 N N . LEU A 1 102 ? 5.519 -10.059 -2.993 1.00 92.38 102 LEU A N 1
ATOM 796 C CA . LEU A 1 102 ? 5.547 -9.781 -1.555 1.00 92.38 102 LEU A CA 1
ATOM 797 C C . LEU A 1 102 ? 4.292 -10.245 -0.810 1.00 92.38 102 LEU A C 1
ATOM 799 O O . LEU A 1 102 ? 4.372 -10.562 0.375 1.00 92.38 102 LEU A O 1
ATOM 803 N N . LEU A 1 103 ? 3.132 -10.276 -1.472 1.00 91.69 103 LEU A N 1
ATOM 804 C CA . LEU A 1 103 ? 1.875 -10.719 -0.869 1.00 91.69 103 LEU A CA 1
ATOM 805 C C . LEU A 1 103 ? 1.538 -12.143 -1.325 1.00 91.69 103 LEU A C 1
ATOM 807 O O . LEU A 1 103 ? 1.465 -12.423 -2.515 1.00 91.69 103 LEU A O 1
ATOM 811 N N . ALA A 1 104 ? 1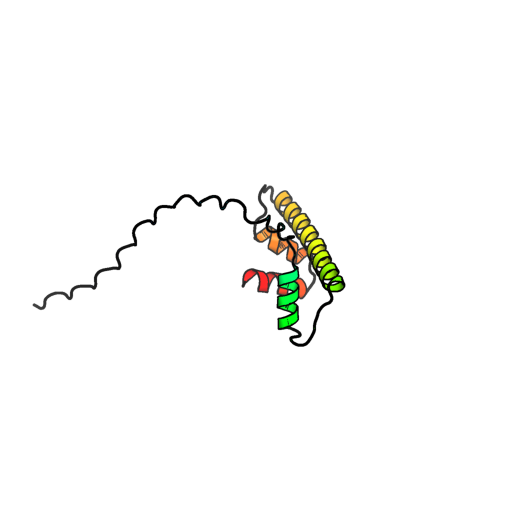.271 -13.050 -0.386 1.00 90.38 104 ALA A N 1
ATOM 812 C CA . ALA A 1 104 ? 0.936 -14.436 -0.711 1.00 90.38 104 ALA A CA 1
ATOM 813 C C . ALA A 1 104 ? -0.576 -14.648 -0.932 1.00 90.38 104 ALA A C 1
ATOM 815 O O . ALA A 1 104 ? -1.427 -14.028 -0.287 1.00 90.38 104 ALA A O 1
ATOM 816 N N . GLY A 1 105 ? -0.921 -15.581 -1.824 1.00 91.12 105 GLY A N 1
ATOM 817 C CA . GLY A 1 105 ? -2.277 -16.120 -1.962 1.00 91.12 105 GLY A CA 1
ATOM 818 C C . GLY A 1 105 ? -3.349 -15.078 -2.302 1.00 91.12 105 GLY A C 1
ATOM 819 O O . GLY A 1 105 ? -3.256 -14.362 -3.300 1.00 91.12 105 GLY A O 1
ATOM 820 N N . GLN A 1 106 ? -4.412 -15.026 -1.492 1.00 89.56 106 GLN A N 1
ATOM 821 C CA . GLN A 1 106 ? -5.561 -14.139 -1.723 1.00 89.56 106 GLN A CA 1
ATOM 822 C C . GLN A 1 106 ? -5.215 -12.651 -1.564 1.00 89.56 106 GLN A C 1
ATOM 824 O O . GLN A 1 106 ? -5.834 -11.812 -2.217 1.00 89.56 106 GLN A O 1
ATOM 829 N N . LEU A 1 107 ? -4.189 -12.317 -0.772 1.00 89.94 107 LEU A N 1
ATOM 830 C CA . LEU A 1 107 ? -3.765 -10.931 -0.561 1.00 89.94 107 LEU A CA 1
ATOM 831 C C . LEU A 1 107 ? -3.228 -10.301 -1.849 1.00 89.94 107 LEU A C 1
ATOM 833 O O . LEU A 1 107 ? -3.631 -9.193 -2.195 1.00 89.94 107 LEU A O 1
ATOM 837 N N . ALA A 1 108 ? -2.394 -11.019 -2.609 1.00 90.38 108 ALA A N 1
ATOM 838 C CA . ALA A 1 108 ? -1.916 -10.539 -3.908 1.00 90.38 108 ALA A CA 1
ATOM 839 C C . ALA A 1 108 ? -3.055 -10.359 -4.914 1.00 90.38 108 ALA A C 1
ATOM 841 O O . ALA A 1 108 ? -3.083 -9.368 -5.646 1.00 90.38 108 ALA A O 1
ATOM 842 N N . LYS A 1 109 ? -4.004 -11.305 -4.947 1.00 91.00 109 LYS A N 1
ATOM 843 C CA . LYS A 1 109 ? -5.159 -11.230 -5.851 1.00 91.00 109 LYS A CA 1
ATOM 844 C C . LYS A 1 109 ? -5.989 -9.986 -5.565 1.00 91.00 109 LYS A C 1
ATOM 846 O O . LYS A 1 109 ? -6.270 -9.234 -6.493 1.00 91.00 109 LYS A O 1
ATOM 851 N N . HIS A 1 110 ? -6.327 -9.751 -4.299 1.00 91.75 110 HIS A N 1
ATOM 852 C CA . HIS A 1 110 ? -7.119 -8.595 -3.896 1.00 91.75 110 HIS A CA 1
ATOM 853 C C . HIS A 1 110 ? -6.366 -7.282 -4.141 1.00 91.75 110 HIS A C 1
ATOM 855 O O . HIS A 1 110 ? -6.889 -6.401 -4.815 1.00 91.75 110 HIS A O 1
ATOM 861 N N . ALA A 1 111 ? -5.108 -7.181 -3.697 1.00 90.88 111 ALA A N 1
ATOM 862 C CA . ALA A 1 111 ? -4.314 -5.962 -3.837 1.00 90.88 111 ALA A CA 1
ATOM 863 C C . ALA A 1 111 ? -4.148 -5.524 -5.301 1.00 90.88 111 ALA A C 1
ATOM 865 O O . ALA A 1 111 ? -4.308 -4.346 -5.615 1.00 90.88 111 ALA A O 1
ATOM 866 N N . VAL A 1 112 ? -3.865 -6.460 -6.213 1.00 91.00 112 VAL A N 1
ATOM 867 C CA . VAL A 1 112 ? -3.677 -6.123 -7.631 1.00 91.00 112 VAL A CA 1
ATOM 868 C C . VAL A 1 112 ? -5.005 -5.927 -8.360 1.00 91.00 112 VAL A C 1
ATOM 870 O O . VAL A 1 112 ? -5.109 -5.008 -9.169 1.00 91.00 112 VAL A O 1
ATOM 873 N N . SER A 1 113 ? -6.016 -6.760 -8.086 1.00 91.56 113 SER A N 1
ATOM 874 C CA . SER A 1 113 ? -7.348 -6.624 -8.694 1.00 91.56 113 SER A CA 1
ATOM 875 C C . SER A 1 113 ? -7.966 -5.276 -8.347 1.00 91.56 113 SER A C 1
ATOM 877 O O . SER A 1 113 ? -8.331 -4.519 -9.241 1.00 91.56 113 SER A O 1
ATOM 879 N N . GLU A 1 114 ? -8.051 -4.957 -7.058 1.00 88.62 114 GLU A N 1
ATOM 880 C CA . GLU A 1 114 ? -8.662 -3.709 -6.606 1.00 88.62 114 GLU A CA 1
ATOM 881 C C . GLU A 1 114 ? -7.801 -2.505 -6.990 1.00 88.62 114 GLU A C 1
ATOM 883 O O . GLU A 1 114 ? -8.328 -1.511 -7.481 1.00 88.62 114 GLU A O 1
ATOM 888 N N . GLY A 1 115 ? -6.472 -2.624 -6.890 1.00 89.88 115 GLY A N 1
ATOM 889 C CA . GLY A 1 115 ? -5.553 -1.562 -7.299 1.00 89.88 115 GLY A CA 1
ATOM 890 C C . GLY A 1 115 ? -5.567 -1.244 -8.798 1.00 89.88 115 GLY A C 1
ATOM 891 O O . GLY A 1 115 ? -5.186 -0.144 -9.173 1.00 89.88 115 GLY A O 1
ATOM 892 N N . THR A 1 116 ? -5.991 -2.175 -9.660 1.00 91.38 116 THR A N 1
ATOM 893 C CA . THR A 1 116 ? -6.108 -1.930 -11.113 1.00 91.38 116 THR A CA 1
ATOM 894 C C . THR A 1 116 ? -7.476 -1.358 -11.499 1.00 91.38 116 THR A C 1
ATOM 896 O O . THR A 1 116 ? -7.596 -0.729 -12.546 1.00 91.38 116 THR A O 1
ATOM 899 N N . LYS A 1 117 ? -8.514 -1.604 -10.688 1.00 90.12 117 LYS A N 1
ATOM 900 C CA . LYS A 1 117 ? -9.879 -1.105 -10.929 1.00 90.12 117 LYS A CA 1
ATOM 901 C C . LYS A 1 117 ? -10.094 0.323 -10.427 1.00 90.12 117 LYS A C 1
ATOM 903 O O . LYS A 1 117 ? -10.947 1.013 -10.980 1.00 90.12 117 LYS A O 1
ATOM 908 N N . ALA A 1 118 ? -9.410 0.695 -9.346 1.00 83.25 118 ALA A N 1
ATOM 909 C CA . ALA A 1 118 ? -9.464 2.029 -8.750 1.00 83.25 118 ALA A CA 1
ATOM 910 C C . ALA A 1 118 ? -8.848 3.092 -9.671 1.00 83.25 118 ALA A C 1
ATOM 912 O O . ALA A 1 118 ? -9.389 4.221 -9.676 1.00 83.25 118 ALA A O 1
#

Sequence (118 aa):
MPEPAKSAPAPKKGSKKAVTKTQKKGDKKRKKSRKESYSIYVYKVLKQVHPDTGISSKAMGIMNSFVNDIFERIAGEASRLAHYNKRSTITSREIQTAVRLLLAGQLAKHAVSEGTKA

Organism: NCBI:txid175836

InterPro domains:
  IPR000558 Histone H2B [PR00621] (38-56)
  IPR000558 Histone H2B [PR00621] (57-77)
  IPR000558 Histone H2B [PR00621] (79-96)
  IPR000558 Histone H2B [PR00621] (96-109)
  IPR000558 Histone H2B [PR00621] (109-118)
  IPR000558 Histone H2B [PTHR23428] (9-118)
  IPR000558 Histone H2B [SM00427] (28-118)
  IPR007125 Core Histone H2A/H2B/H3 domain [PF00125] (20-101)
  IPR009072 Histone-fold [G3DSA:1.10.20.10] (2-118)
  IPR009072 Histone-fold [SSF47113] (8-118)